Protein AF-A0A8J5VYG4-F1 (afdb_monomer_lite)

Sequence (71 aa):
MARSIEGYESLYRLLESNLSPELFKEASRLLLGLNYWRALEAISLPESTTAFAKAHSFDVQRSICPTSLPF

Foldseek 3Di:
DQDADVNHNDPLRVLVVPDDPVVSQVVLCVVVVVPDPADKDWDDDPPVRVVVCVVVVHDDDIDIDGDDDDD

pLDDT: mean 82.64, std 11.94, range [45.09, 96.56]

Secondary structure (DSSP, 8-state):
----BTTBSSHHHHHHHHS-HHHHHHHHHHHTT--SSSPEEEPPPPHHHHHHHHHTT----PPEEEPPPP-

Radius of gyration: 14.35 Å; chains: 1; bounding box: 26×40×34 Å

Organism: Zizania palustris (NCBI:txid103762)

Structure (mmCIF, N/CA/C/O backbone):
data_AF-A0A8J5VYG4-F1
#
_entry.id   AF-A0A8J5VYG4-F1
#
loop_
_atom_site.group_PDB
_atom_site.id
_atom_site.type_symbol
_atom_site.label_atom_id
_atom_site.label_alt_id
_atom_site.label_comp_id
_atom_site.label_asym_id
_atom_site.label_entity_id
_atom_site.label_seq_id
_atom_site.pdbx_PDB_ins_code
_atom_site.Cartn_x
_atom_site.Cartn_y
_atom_site.Cartn_z
_atom_site.occupancy
_atom_site.B_iso_or_equiv
_atom_site.auth_seq_id
_atom_site.auth_comp_id
_atom_site.auth_asym_id
_atom_site.auth_atom_id
_atom_site.pdbx_PDB_model_num
ATOM 1 N N . MET A 1 1 ? 16.854 -11.240 -9.888 1.00 45.09 1 MET A N 1
ATOM 2 C CA . MET A 1 1 ? 15.621 -11.851 -9.350 1.00 45.09 1 MET A CA 1
ATOM 3 C C . MET A 1 1 ? 15.060 -10.899 -8.315 1.00 45.09 1 MET A C 1
ATOM 5 O O . MET A 1 1 ? 15.670 -10.756 -7.262 1.00 45.09 1 MET A O 1
ATOM 9 N N . ALA A 1 2 ? 13.989 -10.175 -8.644 1.00 59.88 2 ALA A N 1
ATOM 10 C CA . ALA A 1 2 ? 13.285 -9.370 -7.653 1.00 59.88 2 ALA A CA 1
ATOM 11 C C . ALA A 1 2 ? 12.719 -10.322 -6.591 1.00 59.88 2 ALA A C 1
ATOM 13 O O . ALA A 1 2 ? 12.159 -11.366 -6.930 1.00 59.88 2 ALA A O 1
ATOM 14 N N . ARG A 1 3 ? 12.947 -10.027 -5.309 1.00 71.88 3 ARG A N 1
ATOM 15 C CA . ARG A 1 3 ? 12.345 -10.805 -4.223 1.00 71.88 3 ARG A CA 1
ATOM 16 C C . ARG A 1 3 ? 10.862 -10.458 -4.179 1.00 71.88 3 ARG A C 1
ATOM 18 O O . ARG A 1 3 ? 10.488 -9.447 -3.601 1.00 71.88 3 ARG A O 1
ATOM 25 N N . SER A 1 4 ? 10.057 -11.301 -4.809 1.00 81.81 4 SER A N 1
ATOM 26 C CA . SER A 1 4 ? 8.606 -11.268 -4.693 1.00 81.81 4 SER A CA 1
ATOM 27 C C . SER A 1 4 ? 8.165 -12.001 -3.422 1.00 81.81 4 SER A C 1
ATOM 29 O O . SER A 1 4 ? 8.789 -12.985 -3.017 1.00 81.81 4 SER A O 1
ATOM 31 N N . ILE A 1 5 ? 7.100 -11.518 -2.786 1.00 84.38 5 ILE A N 1
ATOM 32 C CA . ILE A 1 5 ? 6.454 -12.164 -1.639 1.00 84.38 5 ILE A CA 1
ATOM 33 C C . ILE A 1 5 ? 5.216 -12.869 -2.184 1.00 84.38 5 ILE A C 1
ATOM 35 O O . ILE A 1 5 ? 4.252 -12.200 -2.531 1.00 84.38 5 ILE A O 1
ATOM 39 N N . GLU A 1 6 ? 5.264 -14.195 -2.326 1.00 86.31 6 GLU A N 1
ATOM 40 C CA . GLU A 1 6 ? 4.146 -15.007 -2.851 1.00 86.31 6 GLU A CA 1
ATOM 41 C C . GLU A 1 6 ? 3.565 -14.523 -4.201 1.00 86.31 6 GLU A C 1
ATOM 43 O O . GLU A 1 6 ? 2.374 -14.658 -4.462 1.00 86.31 6 GLU A O 1
ATOM 48 N N . GLY A 1 7 ? 4.390 -13.950 -5.083 1.00 88.00 7 GLY A N 1
ATOM 49 C CA . GLY A 1 7 ? 3.941 -13.415 -6.378 1.00 88.00 7 GLY A CA 1
ATOM 50 C C . GLY A 1 7 ? 3.574 -11.927 -6.363 1.00 88.00 7 GLY A C 1
ATOM 51 O O . GLY A 1 7 ? 3.287 -11.365 -7.415 1.00 88.00 7 GLY A O 1
ATOM 52 N N . TYR A 1 8 ? 3.641 -11.260 -5.207 1.00 88.94 8 TYR A N 1
ATOM 53 C CA . TYR A 1 8 ? 3.488 -9.810 -5.090 1.00 88.94 8 TYR A CA 1
ATOM 54 C C . TYR A 1 8 ? 4.838 -9.088 -5.140 1.00 88.94 8 TYR A C 1
ATOM 56 O O . TYR A 1 8 ? 5.832 -9.560 -4.584 1.00 88.94 8 TYR A O 1
ATOM 64 N N . GLU A 1 9 ? 4.864 -7.913 -5.769 1.00 87.50 9 GLU A N 1
ATOM 65 C CA . GLU A 1 9 ? 6.066 -7.067 -5.892 1.00 87.50 9 GLU A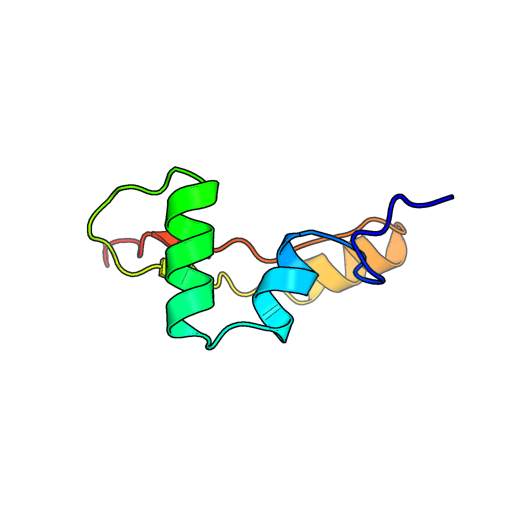 CA 1
ATOM 66 C C . GLU A 1 9 ? 6.508 -6.445 -4.558 1.00 87.50 9 GLU A C 1
ATOM 68 O O . GLU A 1 9 ? 7.667 -6.080 -4.374 1.00 87.50 9 GLU A O 1
ATOM 73 N N . SER A 1 10 ? 5.587 -6.308 -3.602 1.00 87.44 10 SER A N 1
ATOM 74 C CA . SER A 1 10 ? 5.881 -5.780 -2.273 1.00 87.44 10 SER A CA 1
ATOM 75 C C . SER A 1 10 ? 4.841 -6.228 -1.254 1.00 87.44 10 SER A C 1
ATOM 77 O O . SER A 1 10 ? 3.709 -6.571 -1.605 1.00 87.44 10 SER A O 1
ATOM 79 N N . LEU A 1 11 ? 5.200 -6.150 0.032 1.00 89.19 11 LEU A N 1
ATOM 80 C CA . LEU A 1 11 ? 4.262 -6.384 1.134 1.00 89.19 11 LEU A CA 1
ATOM 81 C C . LEU A 1 11 ? 3.039 -5.464 1.022 1.00 89.19 11 LEU A C 1
ATOM 83 O O . LEU A 1 11 ? 1.921 -5.883 1.290 1.00 89.19 11 LEU A O 1
ATOM 87 N N . TYR A 1 12 ? 3.238 -4.227 0.566 1.00 88.69 12 TYR A N 1
ATOM 88 C CA . TYR A 1 12 ? 2.145 -3.286 0.349 1.00 88.69 12 TYR A CA 1
ATOM 89 C C . TYR A 1 12 ? 1.135 -3.810 -0.676 1.00 88.69 12 TYR A C 1
ATOM 91 O O . TYR A 1 12 ? -0.059 -3.788 -0.405 1.00 88.69 12 TYR A O 1
ATOM 99 N N . ARG A 1 13 ? 1.601 -4.326 -1.825 1.00 89.81 13 ARG A N 1
ATOM 100 C CA . ARG A 1 13 ? 0.721 -4.886 -2.868 1.00 89.81 13 ARG A CA 1
ATOM 101 C C . ARG A 1 13 ? 0.001 -6.145 -2.406 1.00 89.81 13 ARG A C 1
ATOM 103 O O . ARG A 1 13 ? -1.158 -6.339 -2.763 1.00 89.81 13 ARG A O 1
ATOM 110 N N . LEU A 1 14 ? 0.660 -6.964 -1.590 1.00 93.25 14 LEU A N 1
ATOM 111 C CA . LEU A 1 14 ? 0.033 -8.117 -0.951 1.00 93.25 14 LEU A CA 1
ATOM 112 C C . LEU A 1 14 ? -1.112 -7.671 -0.031 1.00 93.25 14 LEU A C 1
ATOM 114 O O . LEU A 1 14 ? -2.229 -8.163 -0.157 1.00 93.25 14 LEU A O 1
ATOM 118 N N . LEU A 1 15 ? -0.872 -6.702 0.853 1.00 92.00 15 LEU A N 1
ATOM 119 C CA . LEU A 1 15 ? -1.891 -6.222 1.789 1.00 92.00 15 LEU A CA 1
ATOM 120 C C . LEU A 1 15 ? -3.043 -5.498 1.073 1.00 92.00 15 LEU A C 1
ATOM 122 O O . LEU A 1 15 ? -4.199 -5.720 1.412 1.00 92.00 15 LEU A O 1
ATOM 126 N N . GLU A 1 16 ? -2.742 -4.661 0.077 1.00 90.31 16 GLU A N 1
ATOM 127 C CA . GLU A 1 16 ? -3.732 -3.880 -0.682 1.00 90.31 16 GLU A CA 1
ATOM 128 C C . GLU A 1 16 ? -4.704 -4.771 -1.469 1.00 90.31 16 GLU A C 1
ATOM 130 O O . GLU A 1 16 ? -5.884 -4.455 -1.577 1.00 90.31 16 GLU A O 1
ATOM 135 N N . SER A 1 17 ? -4.217 -5.889 -2.011 1.00 92.88 17 SER A N 1
ATOM 136 C CA . SER A 1 17 ? -5.024 -6.807 -2.824 1.00 92.88 17 SER A CA 1
ATOM 137 C C . SER A 1 17 ? -5.837 -7.815 -2.009 1.00 92.88 17 SER A C 1
ATOM 139 O O . SER A 1 17 ? -6.843 -8.314 -2.509 1.00 92.88 17 SER A O 1
ATOM 141 N N . ASN A 1 18 ? -5.421 -8.119 -0.773 1.00 94.75 18 ASN A N 1
ATOM 142 C CA . ASN A 1 18 ? -6.024 -9.184 0.041 1.00 94.75 18 ASN A CA 1
ATOM 143 C C . ASN A 1 18 ? -6.844 -8.677 1.237 1.00 94.75 18 ASN A C 1
ATOM 145 O O . ASN A 1 18 ? -7.531 -9.469 1.879 1.00 94.75 18 ASN A O 1
ATOM 149 N N . LEU A 1 19 ? -6.789 -7.383 1.560 1.00 94.44 19 LEU A N 1
ATOM 150 C CA . LEU A 1 19 ? -7.534 -6.796 2.674 1.00 94.44 19 LEU A CA 1
ATOM 151 C C . LEU A 1 19 ? -8.616 -5.837 2.179 1.00 94.44 19 LEU A C 1
ATOM 153 O O . LEU A 1 19 ? -8.480 -5.186 1.145 1.00 94.44 19 LEU A O 1
ATOM 157 N N . SER A 1 20 ? -9.688 -5.694 2.964 1.00 94.50 20 SER A N 1
ATOM 158 C CA . SER A 1 20 ? -10.626 -4.591 2.753 1.00 94.50 20 SER A CA 1
ATOM 159 C C . SER A 1 20 ? -9.908 -3.245 2.956 1.00 94.50 20 SER A C 1
ATOM 161 O O . SER A 1 20 ? -8.944 -3.181 3.726 1.00 94.50 20 SER A O 1
ATOM 163 N N . PRO A 1 21 ? -10.375 -2.143 2.339 1.00 89.12 21 PRO A N 1
ATOM 164 C CA . PRO A 1 21 ? -9.729 -0.836 2.483 1.00 89.12 21 PRO A CA 1
ATOM 165 C C . PRO A 1 21 ? -9.547 -0.382 3.940 1.00 89.12 21 PRO A C 1
ATOM 167 O O . PRO A 1 21 ? -8.560 0.274 4.265 1.00 89.12 21 PRO A O 1
ATOM 170 N N . GLU A 1 22 ? -10.479 -0.740 4.826 1.00 88.12 22 GLU A N 1
ATOM 171 C CA . GLU A 1 22 ? -10.406 -0.435 6.259 1.00 88.12 22 GLU A CA 1
ATOM 172 C C . GLU A 1 22 ? -9.302 -1.236 6.959 1.00 88.12 22 GLU A C 1
ATOM 174 O O . GLU A 1 22 ? -8.457 -0.659 7.646 1.00 88.12 22 GLU A O 1
ATOM 179 N N . LEU A 1 23 ? -9.252 -2.552 6.728 1.00 91.56 23 LEU A N 1
ATOM 180 C CA . LEU A 1 23 ? -8.227 -3.424 7.306 1.00 91.56 23 LEU A CA 1
ATOM 181 C C . LEU A 1 23 ? -6.838 -3.120 6.748 1.00 91.56 23 LEU A C 1
ATOM 183 O O . LEU A 1 23 ? -5.859 -3.148 7.487 1.00 91.56 23 LEU A O 1
ATOM 187 N N . PHE A 1 24 ? -6.747 -2.781 5.464 1.00 90.19 24 PHE A N 1
ATOM 188 C CA . PHE A 1 24 ? -5.507 -2.355 4.834 1.00 90.19 24 PHE A CA 1
ATOM 189 C C . PHE A 1 24 ? -4.929 -1.104 5.503 1.00 90.19 24 PHE A C 1
ATOM 191 O O . PHE A 1 24 ? -3.733 -1.061 5.808 1.00 90.19 24 PHE A O 1
ATOM 198 N N . LYS A 1 25 ? -5.773 -0.098 5.775 1.00 85.62 25 LYS A N 1
ATOM 199 C CA . LYS A 1 25 ? -5.359 1.117 6.490 1.00 85.62 25 LYS A CA 1
ATOM 200 C C . LYS A 1 25 ? -4.859 0.792 7.891 1.00 85.62 25 LYS A C 1
ATOM 202 O O . LYS A 1 25 ? -3.808 1.292 8.275 1.00 85.62 25 LYS A O 1
ATOM 207 N N . GLU A 1 26 ? -5.567 -0.060 8.625 1.00 87.12 26 GLU A N 1
ATOM 208 C CA . GLU A 1 26 ? -5.203 -0.411 9.998 1.00 87.12 26 GLU A CA 1
ATOM 209 C C . GLU A 1 26 ? -3.921 -1.255 10.070 1.00 87.12 26 GLU A C 1
ATOM 211 O O . GLU A 1 26 ? -3.018 -0.956 10.851 1.00 87.12 26 GLU A O 1
ATOM 216 N N . ALA A 1 27 ? -3.774 -2.249 9.191 1.00 90.31 27 ALA A N 1
ATOM 217 C CA . ALA A 1 27 ? -2.541 -3.021 9.063 1.00 90.31 27 ALA A CA 1
ATOM 218 C C . ALA A 1 27 ? -1.352 -2.112 8.715 1.00 90.31 27 ALA A C 1
ATOM 220 O O . ALA A 1 27 ? -0.297 -2.185 9.345 1.00 90.31 27 ALA A O 1
ATOM 221 N N . SER A 1 28 ? -1.538 -1.197 7.762 1.00 86.81 28 SER A N 1
ATOM 222 C CA . SER A 1 28 ? -0.508 -0.228 7.386 1.00 86.81 28 SER A CA 1
ATOM 223 C C . SER A 1 28 ? -0.178 0.736 8.533 1.00 86.81 28 SER A C 1
ATOM 225 O O . SER A 1 28 ? 0.992 1.048 8.742 1.00 86.81 28 SER A O 1
ATOM 227 N N . ARG A 1 29 ? -1.176 1.167 9.322 1.00 85.56 29 ARG A N 1
ATOM 228 C CA . ARG A 1 29 ? -0.993 1.998 10.525 1.00 85.56 29 ARG A CA 1
ATOM 229 C C . ARG A 1 29 ? -0.037 1.338 11.511 1.00 85.56 29 ARG A C 1
ATOM 231 O O . ARG A 1 29 ? 0.912 1.976 11.966 1.00 85.56 29 ARG A O 1
ATOM 238 N N . LEU A 1 30 ? -0.298 0.068 11.824 1.00 87.69 30 LEU A N 1
ATOM 239 C CA . LEU A 1 30 ? 0.485 -0.722 12.769 1.00 87.69 30 LEU A CA 1
ATOM 240 C C . LEU A 1 30 ? 1.913 -0.944 12.260 1.00 87.69 30 LEU A C 1
ATOM 242 O O . LEU A 1 30 ? 2.866 -0.703 12.997 1.00 87.69 30 LEU A O 1
ATOM 246 N N . LEU A 1 31 ? 2.065 -1.341 10.993 1.00 88.44 31 LEU A N 1
ATOM 247 C CA . LEU A 1 31 ? 3.368 -1.626 10.383 1.00 88.44 31 LEU A CA 1
ATOM 248 C C . LEU A 1 31 ? 4.255 -0.381 10.244 1.00 88.44 31 LEU A C 1
ATOM 250 O O . LEU A 1 31 ? 5.469 -0.479 10.401 1.00 88.44 31 LEU A O 1
ATOM 254 N N . LEU A 1 32 ? 3.664 0.785 9.970 1.00 83.94 32 LEU A N 1
ATOM 255 C CA . LEU A 1 32 ? 4.387 2.057 9.848 1.00 83.94 32 LEU A CA 1
ATOM 256 C C . LEU A 1 32 ? 4.577 2.775 11.195 1.00 83.94 32 LEU A C 1
ATOM 258 O O . LEU A 1 32 ? 5.187 3.841 11.238 1.00 83.94 32 LEU A O 1
ATOM 262 N N . GLY A 1 33 ? 4.042 2.230 12.293 1.00 83.19 33 GLY A N 1
ATOM 263 C CA . GLY A 1 33 ? 4.126 2.849 13.617 1.00 83.19 33 GLY A CA 1
ATOM 264 C C . GLY A 1 33 ? 3.339 4.159 13.744 1.00 83.19 33 GLY A C 1
ATOM 265 O O . GLY A 1 33 ? 3.620 4.962 14.635 1.00 83.19 33 GLY A O 1
ATOM 266 N N . LEU A 1 34 ? 2.333 4.387 12.891 1.00 79.25 34 LEU A N 1
ATOM 267 C CA . LEU A 1 34 ? 1.474 5.578 12.904 1.00 79.25 34 LEU A CA 1
ATOM 268 C C . LEU A 1 34 ? 0.411 5.471 14.014 1.00 79.25 34 LEU A C 1
ATOM 270 O O . LEU A 1 34 ? -0.790 5.536 13.768 1.00 79.25 34 LEU A O 1
ATOM 274 N N . ASN A 1 35 ? 0.848 5.279 15.261 1.00 71.19 35 ASN A N 1
ATOM 275 C CA . ASN A 1 35 ? 0.013 4.910 16.413 1.00 71.19 35 ASN A CA 1
ATOM 276 C C . ASN A 1 35 ? -0.881 6.017 16.995 1.00 71.19 35 ASN A C 1
ATOM 278 O O . ASN A 1 35 ? -1.358 5.915 18.122 1.00 71.19 35 ASN A O 1
ATOM 282 N N . TYR A 1 36 ? -1.157 7.064 16.229 1.00 66.94 36 TYR A N 1
ATOM 283 C CA . TYR A 1 36 ? -2.099 8.096 16.639 1.00 66.94 36 TYR A CA 1
ATOM 284 C C . TYR A 1 36 ? -3.523 7.667 16.268 1.00 66.94 36 TYR A C 1
ATOM 286 O O . TYR A 1 36 ? -3.735 7.114 15.194 1.00 66.94 36 TYR A O 1
ATOM 294 N N . TRP A 1 37 ? -4.507 7.976 17.120 1.00 64.12 37 TRP A N 1
ATOM 295 C CA . TRP A 1 37 ? -5.956 7.761 16.910 1.00 64.12 37 TRP A CA 1
ATOM 296 C C . TRP A 1 37 ? -6.555 8.572 15.737 1.00 64.12 37 TRP A C 1
ATOM 298 O O . TRP A 1 37 ? -7.733 8.920 15.731 1.00 64.12 37 TRP A O 1
ATOM 308 N N . ARG A 1 38 ? -5.741 8.940 14.747 1.00 71.19 38 ARG A N 1
ATOM 309 C CA . ARG A 1 38 ? -6.145 9.752 13.603 1.00 71.19 38 ARG A CA 1
ATOM 310 C C . ARG A 1 38 ? -6.479 8.863 12.420 1.00 71.19 38 ARG A C 1
ATOM 312 O O . ARG A 1 38 ? -5.794 7.877 12.156 1.00 71.19 38 ARG A O 1
ATOM 319 N N . ALA A 1 39 ? -7.507 9.269 11.682 1.00 74.38 39 ALA A N 1
ATOM 320 C CA . ALA A 1 39 ? -7.817 8.667 10.400 1.00 74.38 39 ALA A CA 1
ATOM 321 C C . ALA A 1 39 ? -6.608 8.796 9.460 1.00 74.38 39 ALA A C 1
ATOM 323 O O . ALA A 1 39 ? -5.966 9.847 9.388 1.00 74.38 39 ALA A O 1
ATOM 324 N N . LEU A 1 40 ? -6.299 7.707 8.759 1.00 76.44 40 LEU A N 1
ATOM 325 C CA . LEU A 1 40 ? -5.284 7.695 7.716 1.00 76.44 40 LEU A CA 1
ATOM 326 C C . LEU A 1 40 ? -5.924 8.013 6.368 1.00 76.44 40 LEU A C 1
ATOM 328 O O . LEU A 1 40 ? -6.902 7.373 5.954 1.00 76.44 40 LEU A O 1
ATOM 332 N N . GLU A 1 41 ? -5.321 8.964 5.665 1.00 79.12 41 GLU A N 1
ATOM 333 C CA . GLU A 1 41 ? -5.703 9.348 4.313 1.00 79.12 41 GLU A CA 1
ATOM 334 C C . GLU A 1 41 ? -4.585 9.04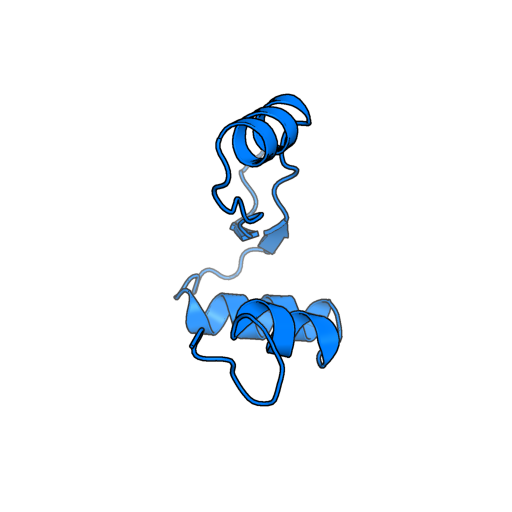9 3.322 1.00 79.12 41 GLU A C 1
ATOM 336 O O . GLU A 1 41 ? -3.394 9.189 3.615 1.00 79.12 41 GLU A O 1
ATOM 341 N N . ALA A 1 42 ? -4.990 8.600 2.135 1.00 77.56 42 ALA A N 1
ATOM 342 C CA . ALA A 1 42 ? -4.076 8.370 1.032 1.00 77.56 42 ALA A CA 1
ATOM 343 C C . ALA A 1 42 ? -3.729 9.709 0.384 1.00 77.56 42 ALA A C 1
ATOM 345 O O . ALA A 1 42 ? -4.614 10.444 -0.053 1.00 77.56 42 ALA A O 1
ATOM 346 N N . ILE A 1 43 ? -2.436 10.002 0.275 1.00 81.88 43 ILE A N 1
ATOM 347 C CA . ILE A 1 43 ? -1.981 11.205 -0.412 1.00 81.88 43 ILE A CA 1
ATOM 348 C C . ILE A 1 43 ? -2.087 10.972 -1.918 1.00 81.88 43 ILE A C 1
ATOM 350 O O . ILE A 1 43 ? -1.535 10.009 -2.460 1.00 81.88 43 ILE A O 1
ATOM 354 N N . SER A 1 44 ? -2.794 11.867 -2.609 1.00 83.31 44 SER A N 1
ATOM 355 C CA . SER A 1 44 ? -2.803 11.864 -4.070 1.00 83.31 44 SER A CA 1
ATOM 356 C C . SER A 1 44 ? -1.426 12.275 -4.599 1.00 83.31 44 SER A C 1
ATOM 358 O O . SER A 1 44 ? -0.848 13.269 -4.166 1.00 83.31 44 SER A O 1
ATOM 360 N N . LEU A 1 45 ? -0.881 11.479 -5.519 1.00 86.06 45 LEU A N 1
ATOM 361 C CA . LEU A 1 45 ? 0.339 11.845 -6.237 1.00 86.06 45 LEU A CA 1
ATOM 362 C C . LEU A 1 45 ? -0.028 12.792 -7.381 1.00 86.06 45 LEU A C 1
ATOM 364 O O . LEU A 1 45 ? -0.900 12.421 -8.175 1.00 86.06 45 LEU A O 1
ATOM 368 N N . PRO A 1 46 ? 0.645 13.948 -7.510 1.00 90.81 46 PRO A N 1
ATOM 369 C CA . PRO A 1 46 ? 0.545 14.774 -8.702 1.00 90.81 46 PRO A CA 1
ATOM 370 C C . PRO A 1 46 ? 0.916 13.974 -9.954 1.00 90.81 46 PRO A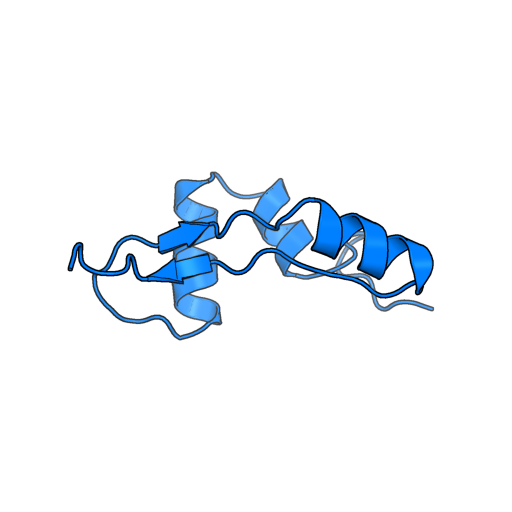 C 1
ATOM 372 O O . PRO A 1 46 ? 1.835 13.152 -9.934 1.00 90.81 46 PRO A O 1
ATOM 375 N N . GLU A 1 47 ? 0.237 14.251 -11.065 1.00 91.31 47 GLU A N 1
ATOM 376 C CA . GLU A 1 47 ? 0.516 13.607 -12.355 1.00 91.31 47 GLU A CA 1
ATOM 377 C C . GLU A 1 47 ? 1.953 13.869 -12.835 1.00 91.31 47 GLU A C 1
ATOM 379 O O . GLU A 1 47 ? 2.607 12.991 -13.394 1.00 91.31 47 GLU A O 1
ATOM 384 N N . SER A 1 48 ? 2.499 15.051 -12.538 1.00 93.19 48 SER A N 1
ATOM 385 C CA . SER A 1 48 ? 3.896 15.375 -12.836 1.00 93.19 48 SER A CA 1
ATOM 386 C C . SER A 1 48 ? 4.879 14.435 -12.128 1.00 93.19 48 SER A C 1
ATOM 388 O O . SER A 1 48 ? 5.901 14.071 -12.707 1.00 93.19 48 SER A O 1
ATOM 390 N N . THR A 1 49 ? 4.564 13.988 -10.908 1.00 91.00 49 THR A N 1
ATOM 391 C CA . THR A 1 49 ? 5.409 13.064 -10.143 1.00 91.00 49 THR A CA 1
ATOM 392 C C . THR A 1 49 ? 5.429 11.676 -10.774 1.00 91.00 49 THR A C 1
ATOM 394 O O . THR A 1 49 ? 6.498 11.081 -10.904 1.00 91.00 49 THR A O 1
ATOM 397 N N . THR A 1 50 ? 4.276 11.159 -11.209 1.00 90.69 50 THR A N 1
ATOM 398 C CA . THR A 1 50 ? 4.207 9.845 -11.868 1.00 90.69 50 THR A CA 1
ATOM 399 C C . THR A 1 50 ? 4.831 9.879 -13.262 1.00 90.69 50 THR A C 1
ATOM 401 O O . THR A 1 50 ? 5.533 8.939 -13.637 1.00 90.69 50 THR A O 1
ATOM 404 N N . ALA A 1 51 ? 4.643 10.969 -14.012 1.00 93.19 51 ALA A N 1
ATOM 405 C CA . ALA A 1 51 ? 5.276 11.169 -15.313 1.00 93.19 51 ALA A CA 1
ATOM 406 C C . ALA A 1 51 ? 6.809 11.207 -15.201 1.00 93.19 51 ALA A C 1
ATOM 408 O O . ALA A 1 51 ? 7.500 10.540 -15.971 1.00 93.19 51 ALA A O 1
ATOM 409 N N . PHE A 1 52 ? 7.340 11.926 -14.208 1.00 94.56 52 PHE A N 1
ATOM 410 C CA . PHE A 1 52 ? 8.777 12.005 -13.951 1.00 94.56 52 PHE A CA 1
ATOM 411 C C . PHE A 1 52 ? 9.358 10.650 -13.520 1.00 94.56 52 PHE A C 1
ATOM 413 O O . PHE A 1 52 ? 10.356 10.199 -14.077 1.00 94.56 52 PHE A O 1
ATOM 420 N N . ALA A 1 53 ? 8.694 9.956 -12.593 1.00 93.38 53 ALA A N 1
ATOM 421 C CA . ALA A 1 53 ? 9.080 8.613 -12.160 1.00 93.38 53 ALA A CA 1
ATOM 422 C C . ALA A 1 53 ? 9.191 7.635 -13.337 1.00 93.38 53 ALA A C 1
ATOM 424 O O . ALA A 1 53 ? 10.193 6.936 -13.493 1.00 93.38 53 ALA A O 1
ATOM 425 N N . LYS A 1 54 ? 8.195 7.665 -14.232 1.00 92.50 54 LYS A N 1
ATOM 426 C CA . LYS A 1 54 ? 8.173 6.855 -15.452 1.00 92.50 54 LYS A CA 1
ATOM 427 C C . LYS A 1 54 ? 9.306 7.222 -16.412 1.00 92.50 54 LYS A C 1
A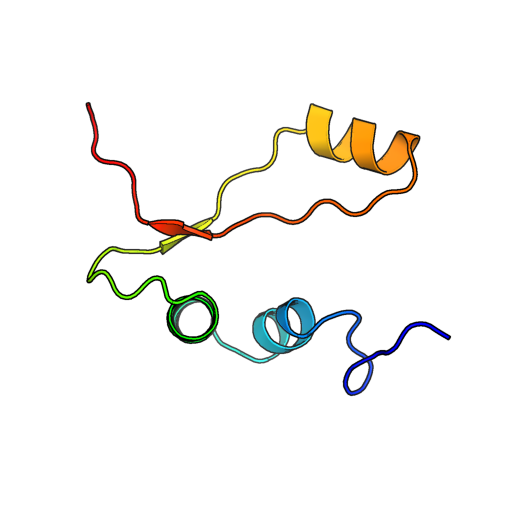TOM 429 O O . LYS A 1 54 ? 9.931 6.325 -16.968 1.00 92.50 54 LYS A O 1
ATOM 434 N N . ALA A 1 55 ? 9.587 8.513 -16.596 1.00 96.56 55 ALA A N 1
ATOM 435 C CA . ALA A 1 55 ? 10.671 8.978 -17.463 1.00 96.56 55 ALA A CA 1
ATOM 436 C C . ALA A 1 55 ? 12.057 8.532 -16.967 1.00 96.56 55 ALA A C 1
ATOM 438 O O . ALA A 1 55 ? 12.943 8.255 -17.772 1.00 96.56 55 ALA A O 1
ATOM 439 N N . HIS A 1 56 ? 12.229 8.421 -15.650 1.00 95.88 56 HIS A N 1
ATOM 440 C CA . HIS A 1 56 ? 13.502 8.080 -15.016 1.00 95.88 56 HIS A CA 1
ATOM 441 C C . HIS A 1 56 ? 13.565 6.644 -14.473 1.00 95.88 56 HIS A C 1
ATOM 443 O O . HIS A 1 56 ? 14.543 6.287 -13.823 1.00 95.88 56 HIS A O 1
ATOM 449 N N . SER A 1 57 ? 12.565 5.811 -14.782 1.00 92.19 57 SER A N 1
ATOM 450 C CA . SER A 1 57 ? 12.515 4.383 -14.430 1.00 92.19 57 SER A CA 1
ATOM 451 C C . SER A 1 57 ? 12.737 4.099 -12.940 1.00 92.19 57 SER A C 1
ATOM 453 O O . SER A 1 57 ? 13.469 3.177 -12.582 1.00 92.19 57 SER A O 1
ATOM 455 N N . PHE A 1 58 ? 12.109 4.887 -12.068 1.00 90.94 58 PHE A N 1
ATOM 456 C CA . PHE A 1 58 ? 12.076 4.603 -10.636 1.00 90.94 58 PHE A CA 1
ATOM 457 C C . PHE A 1 58 ? 10.643 4.532 -10.121 1.00 90.94 58 PHE A C 1
ATOM 459 O O . PHE A 1 58 ? 9.741 5.188 -10.645 1.00 90.94 58 PHE A O 1
ATOM 466 N N . ASP A 1 59 ? 10.442 3.731 -9.080 1.00 86.31 59 ASP A N 1
ATOM 467 C CA . ASP A 1 59 ? 9.127 3.541 -8.486 1.00 86.31 59 ASP A CA 1
ATOM 468 C C . ASP A 1 59 ? 8.747 4.721 -7.594 1.00 86.31 59 ASP A C 1
ATOM 470 O O . ASP A 1 59 ? 9.540 5.212 -6.788 1.00 86.31 59 ASP A O 1
ATOM 474 N N . VAL A 1 60 ? 7.489 5.147 -7.701 1.00 87.81 60 VAL A N 1
ATOM 475 C CA . VAL A 1 60 ? 6.876 6.087 -6.765 1.00 87.81 60 VAL A CA 1
ATOM 476 C C . VAL A 1 60 ? 5.623 5.456 -6.192 1.00 87.81 60 VAL A C 1
ATOM 478 O O . VAL A 1 60 ? 4.785 4.916 -6.913 1.00 87.81 60 VAL A O 1
ATOM 481 N N . GLN A 1 61 ? 5.483 5.562 -4.878 1.00 81.19 61 GLN A N 1
ATOM 482 C CA . GLN A 1 61 ? 4.369 5.000 -4.138 1.00 81.19 61 GLN A CA 1
ATOM 483 C C . GLN A 1 61 ?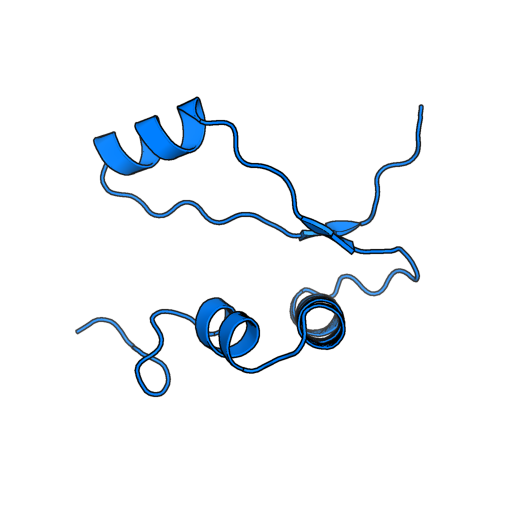 3.615 6.105 -3.400 1.00 81.19 61 GLN A C 1
ATOM 485 O O . GLN A 1 61 ? 4.213 7.048 -2.881 1.00 81.19 61 GLN A O 1
ATOM 490 N N . ARG A 1 62 ? 2.283 5.992 -3.347 1.00 80.50 62 ARG A N 1
ATOM 491 C CA . ARG A 1 62 ? 1.465 6.855 -2.487 1.00 80.50 62 ARG A CA 1
ATOM 492 C C . ARG A 1 62 ? 1.691 6.452 -1.039 1.00 80.50 62 ARG A C 1
ATOM 494 O O . ARG A 1 62 ? 1.548 5.280 -0.699 1.00 80.50 62 ARG A O 1
ATOM 501 N N . SER A 1 63 ? 2.004 7.429 -0.197 1.00 72.75 63 SER A N 1
ATOM 502 C CA . SER A 1 63 ? 2.010 7.224 1.247 1.00 72.75 63 SER A CA 1
ATOM 503 C C . SER A 1 63 ? 0.614 7.453 1.818 1.00 72.75 63 SER A C 1
ATOM 505 O O . SER A 1 63 ? -0.178 8.235 1.281 1.00 72.75 63 SER A O 1
ATOM 507 N N . ILE A 1 64 ? 0.334 6.783 2.929 1.00 75.50 64 ILE A N 1
ATOM 508 C CA . ILE A 1 64 ? -0.766 7.139 3.819 1.00 75.50 64 ILE A CA 1
ATOM 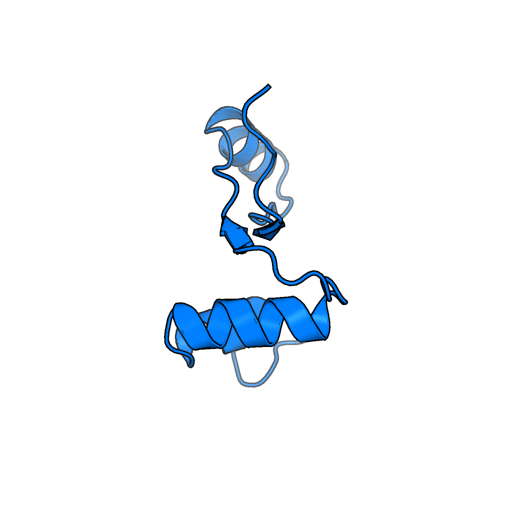509 C C . ILE A 1 64 ? -0.195 7.981 4.956 1.00 75.50 64 ILE A C 1
ATOM 511 O O . ILE A 1 64 ? 0.856 7.655 5.508 1.00 75.50 64 ILE A O 1
ATOM 515 N N . CYS A 1 65 ? -0.873 9.069 5.295 1.00 72.56 65 CYS A N 1
ATOM 516 C CA . CYS A 1 65 ? -0.473 9.942 6.391 1.00 72.56 65 CYS A CA 1
ATOM 517 C C . CYS A 1 65 ? -1.658 10.182 7.332 1.00 72.56 65 CYS A C 1
ATOM 519 O O . CYS A 1 65 ? -2.812 10.078 6.901 1.00 72.56 65 CYS A O 1
ATOM 521 N N . PRO A 1 66 ? -1.401 10.502 8.614 1.00 73.12 66 PRO A N 1
ATOM 522 C CA . PRO A 1 66 ? -2.442 11.013 9.494 1.00 73.12 66 PRO A CA 1
ATOM 523 C C . PRO A 1 66 ? -3.073 12.259 8.875 1.00 73.12 66 PRO A C 1
ATOM 525 O O . PRO A 1 66 ? -2.353 13.095 8.325 1.00 73.12 66 PRO A O 1
ATOM 528 N N . THR A 1 67 ? -4.390 12.406 8.997 1.00 68.81 67 THR A N 1
ATOM 529 C CA . THR A 1 67 ? -5.087 13.622 8.569 1.00 68.81 67 THR A CA 1
ATOM 530 C C . THR A 1 67 ? -4.428 14.877 9.148 1.00 68.81 67 THR A C 1
ATOM 532 O O . THR A 1 67 ? -4.228 15.011 10.366 1.00 68.81 67 THR A O 1
ATOM 535 N N . SER A 1 68 ? -4.061 15.799 8.254 1.00 63.53 68 SER A N 1
ATOM 536 C CA . SER A 1 68 ? -3.643 17.153 8.610 1.00 63.53 68 SER A CA 1
ATOM 537 C C . SER A 1 68 ? -4.846 17.926 9.152 1.00 63.53 68 SER A C 1
ATOM 539 O O . SER A 1 68 ? -5.956 17.779 8.644 1.00 63.53 68 SER A O 1
ATOM 541 N N . LEU A 1 69 ? -4.636 18.747 10.185 1.00 51.72 69 LEU A N 1
ATOM 542 C CA . LEU A 1 69 ? -5.663 19.681 10.657 1.00 51.72 69 LEU A CA 1
ATOM 543 C C . LEU A 1 69 ? -6.031 20.646 9.511 1.00 51.72 69 LEU A C 1
ATOM 545 O O . LEU A 1 69 ? -5.125 21.036 8.769 1.00 51.72 69 LEU A O 1
ATOM 549 N N . PRO A 1 70 ? -7.303 21.063 9.360 1.00 49.97 70 PRO A N 1
ATOM 550 C CA . PRO A 1 70 ? -7.567 22.311 8.660 1.00 49.97 70 PRO A CA 1
ATOM 551 C C . PRO A 1 70 ? -6.844 23.419 9.438 1.00 49.97 70 PRO A C 1
ATOM 553 O O . PRO A 1 70 ? -6.959 23.481 10.665 1.00 49.97 70 PRO A O 1
ATOM 556 N N . PHE A 1 71 ? -6.023 24.202 8.738 1.00 47.00 71 PHE A N 1
ATOM 557 C CA . PHE A 1 71 ? -5.436 25.420 9.295 1.00 47.00 71 PHE A CA 1
ATOM 558 C C . PHE A 1 71 ? -6.531 26.410 9.697 1.00 47.00 71 PHE A C 1
ATOM 560 O O . PHE A 1 71 ? -7.557 26.467 8.978 1.00 47.00 71 PHE A O 1
#